Protein AF-A0A0J7JWN8-F1 (afdb_monomer)

pLDDT: mean 95.34, std 2.73, range [83.12, 98.44]

Mean predicted aligned error: 2.61 Å

Secondary structure (DSSP, 8-state):
--SSSS-EEETTEEEETTEEEEE-TTS-EEETTEEE---HHHHHHHH-SS--TTT--HHHHHHHHHHHHHH-TTBGGG-TTSPB---SSHHIIIIIHHH-

Nearest PDB structures (foldseek):
  1ghl-assembly1_A  TM=4.687E-01  e=5.878E+00  Phasianus colchicus
  9cf3-assembly1_P  TM=3.376E-01  e=9.950E+00  Parasitella parasitica
  2ayu-assembly1_A-2  TM=2.615E-01  e=9.950E+00  Saccharomyces cerevisiae

Organism: Lasius niger (NCBI:txid67767)

Radius of gyration: 12.56 Å; Cα contacts (8 Å, |Δi|>4): 158; chains: 1; bounding box: 28×31×26 Å

Solvent-accessible surface area (backbone atoms only — not comparable to full-atom values): 5640 Å² total; per-residue (Å²): 115,14,89,80,70,22,60,47,82,52,98,92,42,44,20,41,62,72,25,47,38,51,67,51,97,84,52,27,38,30,49,61,93,45,80,41,85,55,41,72,20,41,52,35,62,41,39,35,46,73,53,64,77,88,62,39,50,74,66,33,51,55,52,48,40,54,48,36,68,73,24,19,44,54,19,40,94,36,33,84,89,42,59,70,59,79,59,93,48,62,41,39,62,74,49,50,60,80,57,110

Sequence (100 aa):
MDNVYGVYLGDDGTRLDDKKFDVDVDDAIIIGDVRYIGTPGLYELIFKRIPDDLVYTGNDKLTYRGILLKTNAHKRDHKATMPVLGNKGHKYKYVIAPLL

InterPro domains:
  IPR058520 Domain of unknown function DUF8207 [PF26634] (1-100)

Foldseek 3Di:
DDPQQAWDQDPVGIARAQWHWDADPQRWIDTHNDTHRNAQQLCQLRHDQARDPVRHDPVSLLVVLVVCQVQVSQFVNSDPPGDGPDDPGNSRPPRVVVSD

Structure (mmCIF, N/CA/C/O backbone):
data_AF-A0A0J7JWN8-F1
#
_entry.id   AF-A0A0J7JWN8-F1
#
loop_
_atom_site.group_PDB
_atom_site.id
_atom_site.type_symbol
_atom_site.label_atom_id
_atom_site.label_alt_id
_atom_site.label_comp_id
_atom_site.label_asym_id
_atom_site.label_entity_id
_atom_site.label_seq_id
_atom_site.pdbx_PDB_ins_code
_atom_site.Cartn_x
_atom_site.Cartn_y
_atom_site.Cartn_z
_atom_site.occupancy
_atom_site.B_iso_or_equiv
_atom_site.auth_seq_id
_atom_site.auth_comp_id
_atom_site.auth_asym_id
_atom_site.auth_atom_id
_atom_site.pdbx_PDB_model_num
ATOM 1 N N . MET A 1 1 ? 11.223 -0.725 7.385 1.00 83.12 1 MET A N 1
ATOM 2 C CA . MET A 1 1 ? 9.893 -1.355 7.397 1.00 83.12 1 MET A CA 1
ATOM 3 C C . MET A 1 1 ? 8.862 -0.333 7.840 1.00 83.12 1 MET A C 1
ATOM 5 O O . MET A 1 1 ? 9.191 0.526 8.657 1.00 83.12 1 MET A O 1
ATOM 9 N N . ASP A 1 2 ? 7.667 -0.380 7.269 1.00 91.88 2 ASP A N 1
ATOM 10 C CA . ASP A 1 2 ? 6.491 0.318 7.774 1.00 91.88 2 ASP A CA 1
ATOM 11 C C . ASP A 1 2 ? 5.710 -0.590 8.717 1.00 91.88 2 ASP A C 1
ATOM 13 O O . ASP A 1 2 ? 5.308 -1.676 8.322 1.00 91.88 2 ASP A O 1
ATOM 17 N N . ASN A 1 3 ? 5.482 -0.118 9.938 1.00 90.56 3 ASN A N 1
ATOM 18 C CA . ASN A 1 3 ? 4.756 -0.864 10.964 1.00 90.56 3 ASN A CA 1
ATOM 19 C C . ASN A 1 3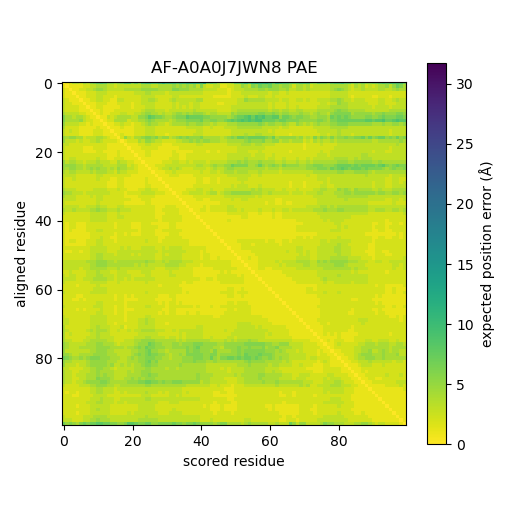 ? 3.332 -0.316 11.165 1.00 90.56 3 ASN A C 1
ATOM 21 O O . ASN A 1 3 ? 2.672 -0.699 12.124 1.00 90.56 3 ASN A O 1
ATOM 25 N N . VAL A 1 4 ? 2.892 0.640 10.333 1.00 92.69 4 VAL A N 1
ATOM 26 C CA . VAL A 1 4 ? 1.551 1.244 10.409 1.00 92.69 4 VAL A CA 1
ATOM 27 C C . VAL A 1 4 ? 0.671 0.779 9.253 1.00 92.69 4 VAL A C 1
ATOM 29 O O . VAL A 1 4 ? -0.460 0.383 9.494 1.00 92.69 4 VAL A O 1
ATOM 32 N N . TYR A 1 5 ? 1.182 0.827 8.019 1.00 94.00 5 TYR A N 1
ATOM 33 C CA . TYR A 1 5 ? 0.447 0.434 6.803 1.00 94.00 5 TYR A CA 1
ATOM 34 C C . TYR A 1 5 ? 1.184 -0.621 5.969 1.00 94.00 5 TYR A C 1
ATOM 36 O O . TYR A 1 5 ? 0.885 -0.803 4.786 1.00 94.00 5 TYR A O 1
ATOM 44 N N . GLY A 1 6 ? 2.235 -1.212 6.536 1.00 93.62 6 GLY A N 1
ATOM 45 C CA . GLY A 1 6 ? 3.035 -2.241 5.886 1.00 93.62 6 GLY A CA 1
ATOM 46 C C . GLY A 1 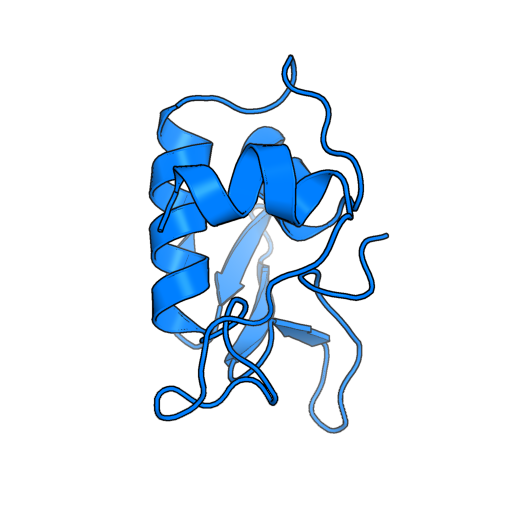6 ? 2.661 -3.636 6.360 1.00 93.62 6 GLY A C 1
ATOM 47 O O . GLY A 1 6 ? 1.823 -3.812 7.244 1.00 93.62 6 GLY A O 1
ATOM 48 N N . VAL A 1 7 ? 3.312 -4.633 5.767 1.00 95.31 7 VAL A N 1
ATOM 49 C CA . VAL A 1 7 ? 3.116 -6.026 6.167 1.00 95.31 7 VAL A CA 1
ATOM 50 C C . VAL A 1 7 ? 3.655 -6.288 7.572 1.00 95.31 7 VAL A C 1
ATOM 52 O O . VAL A 1 7 ? 4.660 -5.708 7.991 1.00 95.31 7 VAL A O 1
ATOM 55 N N . TYR A 1 8 ? 3.021 -7.216 8.278 1.00 93.31 8 TYR A N 1
ATOM 56 C CA . TYR A 1 8 ? 3.437 -7.656 9.606 1.00 93.31 8 TYR A CA 1
ATOM 57 C C . TYR A 1 8 ? 3.265 -9.169 9.760 1.00 93.31 8 TYR A C 1
ATOM 59 O O . TYR A 1 8 ? 2.556 -9.809 8.985 1.00 93.31 8 TYR A O 1
ATOM 67 N N . LEU A 1 9 ? 3.937 -9.756 10.751 1.00 93.25 9 LEU A N 1
ATOM 68 C CA . LEU A 1 9 ? 3.751 -11.162 11.106 1.00 93.25 9 LEU A CA 1
ATOM 69 C C . LEU A 1 9 ? 2.546 -11.280 12.047 1.00 93.25 9 LEU A C 1
ATOM 71 O O . LEU A 1 9 ? 2.566 -10.709 13.136 1.00 93.25 9 LEU A O 1
ATOM 75 N N . GLY A 1 10 ? 1.502 -11.975 11.604 1.00 89.38 10 GLY A N 1
ATOM 76 C CA . GLY A 1 10 ? 0.349 -12.350 12.418 1.00 89.38 10 GLY A CA 1
ATOM 77 C C . GLY A 1 10 ? 0.381 -13.829 12.803 1.00 89.38 10 GLY A C 1
ATOM 78 O O . GLY A 1 10 ? 1.301 -14.563 12.442 1.00 89.38 10 GLY A O 1
ATOM 79 N N . ASP A 1 11 ? -0.658 -14.272 13.509 1.00 89.12 11 ASP A N 1
ATOM 80 C CA . ASP A 1 11 ? -0.752 -15.639 14.042 1.00 89.12 11 ASP A CA 1
ATOM 81 C C . ASP A 1 11 ? -0.811 -16.720 12.947 1.00 89.12 11 ASP A C 1
ATOM 83 O O . ASP A 1 11 ? -0.411 -17.860 13.171 1.00 89.12 11 ASP A O 1
ATOM 87 N N . ASP A 1 12 ? -1.301 -16.371 11.754 1.00 91.69 12 ASP A N 1
ATOM 88 C CA . ASP A 1 12 ? -1.492 -17.279 10.618 1.00 91.69 12 ASP A CA 1
ATOM 89 C C . ASP A 1 12 ? -0.539 -17.014 9.439 1.00 91.69 12 ASP A C 1
ATOM 91 O O . ASP A 1 12 ? -0.793 -17.487 8.324 1.00 91.69 12 ASP A O 1
ATOM 95 N N . GLY A 1 13 ? 0.548 -16.274 9.687 1.00 93.38 13 GLY A N 1
ATOM 96 C CA . GLY A 1 13 ? 1.586 -15.947 8.709 1.00 93.38 13 GLY A CA 1
ATOM 97 C C . GLY A 1 13 ? 1.767 -14.445 8.494 1.00 93.38 13 GLY A C 1
ATOM 98 O O . GLY A 1 13 ? 1.330 -13.617 9.294 1.00 93.38 13 GLY A O 1
ATOM 99 N N . THR A 1 14 ? 2.451 -14.072 7.413 1.00 95.62 14 THR A N 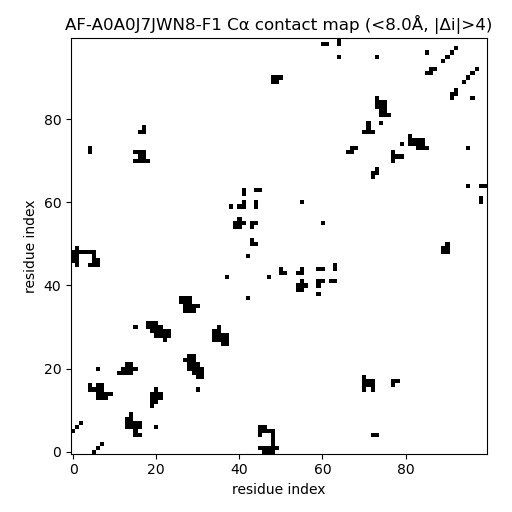1
ATOM 100 C CA . THR A 1 14 ? 2.598 -12.664 7.028 1.00 95.62 14 THR A CA 1
ATOM 101 C C . THR A 1 14 ? 1.262 -12.115 6.537 1.00 95.62 14 THR A C 1
ATOM 103 O O . THR A 1 14 ? 0.508 -12.774 5.819 1.00 95.62 14 THR A O 1
ATOM 106 N N . ARG A 1 15 ? 0.939 -10.894 6.953 1.00 94.75 15 ARG A N 1
ATOM 107 C CA . ARG A 1 15 ? -0.341 -10.250 6.678 1.00 94.75 15 ARG A CA 1
ATOM 108 C C . ARG A 1 15 ? -0.141 -8.847 6.155 1.00 94.75 15 ARG A C 1
ATOM 110 O O . ARG A 1 15 ? 0.788 -8.150 6.560 1.00 94.75 15 ARG A O 1
ATOM 117 N N . LEU A 1 16 ? -1.071 -8.436 5.307 1.00 95.00 16 LEU A N 1
ATOM 118 C CA . LEU A 1 16 ? -1.353 -7.038 5.039 1.00 95.00 16 LEU A CA 1
ATOM 119 C C . LEU A 1 16 ? -2.778 -6.800 5.528 1.00 95.00 16 LEU A C 1
ATOM 121 O O . LEU A 1 16 ? -3.754 -7.078 4.827 1.00 95.00 16 LEU A O 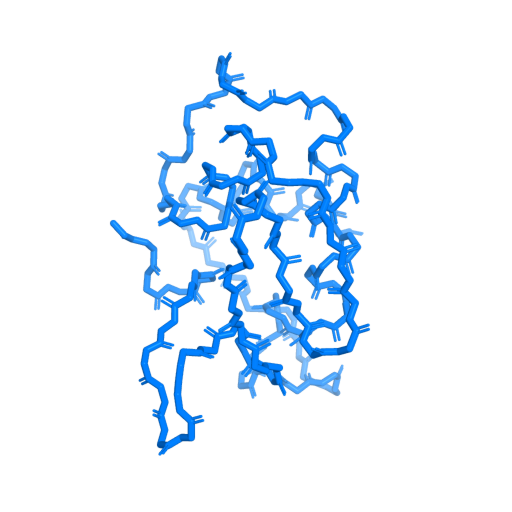1
ATOM 125 N N . ASP A 1 17 ? -2.859 -6.363 6.783 1.00 90.75 17 ASP A N 1
ATOM 126 C CA . ASP A 1 17 ? -4.106 -6.054 7.479 1.00 90.75 17 ASP A CA 1
ATOM 127 C C . ASP A 1 17 ? -5.065 -7.259 7.558 1.00 90.75 17 ASP A C 1
ATOM 129 O O . ASP A 1 17 ? -4.737 -8.316 8.117 1.00 90.75 17 ASP A O 1
ATOM 133 N N . ASP A 1 18 ? -6.275 -7.131 7.004 1.00 91.00 18 ASP A N 1
ATOM 134 C CA . ASP A 1 18 ? -7.305 -8.167 7.068 1.00 91.00 18 ASP A CA 1
ATOM 135 C C . ASP A 1 18 ? -7.066 -9.345 6.097 1.00 91.00 18 ASP A C 1
ATOM 137 O O . ASP A 1 18 ? -7.779 -10.353 6.174 1.00 91.00 18 ASP A O 1
ATOM 141 N N . LYS A 1 19 ? -6.015 -9.292 5.259 1.00 95.69 19 LYS A N 1
ATOM 142 C CA . LYS A 1 19 ? -5.627 -10.367 4.328 1.00 95.69 19 LYS A CA 1
ATOM 143 C C . LYS A 1 19 ? -4.256 -10.965 4.638 1.00 95.69 19 LYS A C 1
ATOM 145 O O . LYS A 1 19 ? -3.350 -10.296 5.134 1.00 95.69 19 LYS A O 1
ATOM 150 N N . LYS A 1 20 ? -4.094 -12.238 4.267 1.00 96.44 20 LYS A N 1
ATOM 151 C CA . LYS A 1 20 ? -2.780 -12.885 4.170 1.00 96.44 20 LYS A CA 1
ATOM 152 C C . LYS A 1 20 ? -1.965 -12.236 3.059 1.00 96.44 20 LYS A C 1
ATOM 154 O O . LYS A 1 20 ? -2.530 -11.859 2.033 1.00 96.44 20 LYS A O 1
ATOM 159 N N . PHE A 1 21 ? -0.668 -12.118 3.287 1.00 96.94 21 PHE A N 1
ATOM 160 C CA . PHE A 1 21 ? 0.299 -11.610 2.330 1.00 96.94 21 PHE A CA 1
ATOM 161 C C . PHE A 1 21 ? 1.347 -12.689 2.075 1.00 96.94 21 PHE A C 1
ATOM 163 O O . PHE A 1 21 ? 1.875 -13.261 3.028 1.00 96.94 21 PHE A O 1
ATOM 170 N N . ASP A 1 22 ? 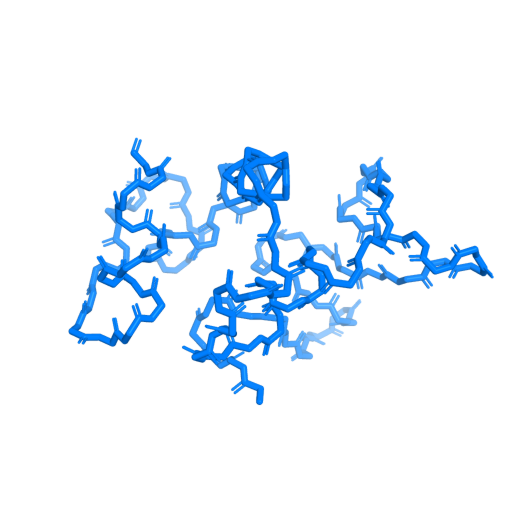1.668 -12.922 0.810 1.00 97.12 22 ASP A N 1
ATOM 171 C CA . ASP A 1 22 ? 2.733 -13.828 0.393 1.00 97.12 22 ASP A CA 1
ATOM 172 C C . ASP A 1 22 ? 3.427 -13.304 -0.873 1.00 97.12 22 ASP A C 1
ATOM 174 O O . ASP A 1 22 ? 2.945 -12.372 -1.527 1.00 97.12 22 ASP A O 1
ATOM 178 N N . VAL A 1 23 ? 4.566 -13.897 -1.211 1.00 96.62 23 VAL A N 1
ATOM 179 C CA . VAL A 1 23 ? 5.294 -13.656 -2.458 1.00 96.62 23 VAL A CA 1
ATOM 180 C C . VAL A 1 23 ? 5.536 -15.001 -3.126 1.00 96.62 23 VAL A C 1
ATOM 182 O O . VAL A 1 23 ? 6.089 -15.908 -2.508 1.00 96.62 23 VAL A O 1
ATOM 185 N N . ASP A 1 24 ? 5.093 -15.144 -4.373 1.00 95.44 24 ASP A N 1
ATOM 186 C CA . ASP A 1 24 ? 5.281 -16.390 -5.112 1.00 95.44 24 ASP A CA 1
ATOM 187 C C . ASP A 1 24 ? 6.679 -16.504 -5.746 1.00 95.44 24 ASP A C 1
ATOM 189 O O . ASP A 1 24 ? 7.540 -15.639 -5.598 1.00 95.44 24 ASP A O 1
ATOM 193 N N . VAL A 1 25 ? 6.913 -17.611 -6.454 1.00 94.19 25 VAL A N 1
ATOM 194 C CA . VAL A 1 25 ? 8.208 -17.928 -7.078 1.00 94.19 25 VAL A CA 1
ATOM 195 C C . VAL A 1 25 ? 8.610 -16.987 -8.220 1.00 94.19 25 VAL A C 1
ATOM 197 O O . VAL A 1 25 ? 9.783 -16.975 -8.583 1.00 94.19 25 VAL A O 1
ATOM 200 N N . ASP A 1 26 ? 7.671 -16.215 -8.774 1.00 95.25 26 ASP A N 1
ATOM 201 C CA . ASP A 1 26 ? 7.923 -15.224 -9.828 1.00 95.25 26 ASP A CA 1
ATOM 202 C C . ASP A 1 26 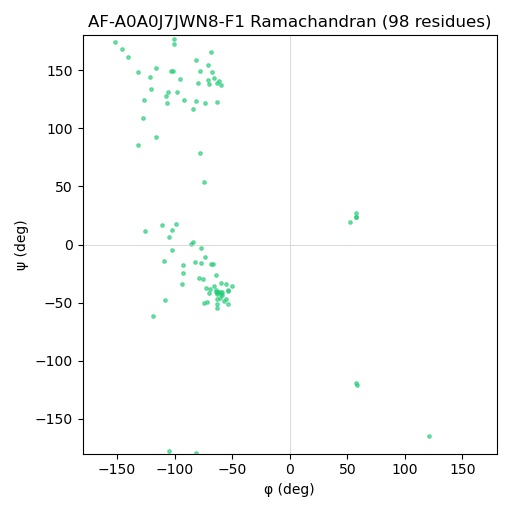? 8.041 -13.800 -9.246 1.00 95.25 26 ASP A C 1
ATOM 204 O O . ASP A 1 26 ? 7.853 -12.816 -9.968 1.00 95.25 26 ASP A O 1
ATOM 208 N N . ASP A 1 27 ? 8.269 -13.680 -7.934 1.00 94.75 27 ASP A N 1
ATOM 209 C CA . ASP A 1 27 ? 8.224 -12.427 -7.176 1.00 94.75 27 ASP A CA 1
ATOM 210 C C . ASP A 1 27 ? 6.867 -11.702 -7.274 1.00 94.75 27 ASP A C 1
ATOM 212 O O . ASP A 1 27 ? 6.778 -10.490 -7.081 1.00 94.75 27 ASP A O 1
ATOM 216 N N . ALA A 1 28 ? 5.768 -12.402 -7.576 1.00 97.19 28 ALA A N 1
ATOM 217 C CA . ALA A 1 28 ? 4.450 -11.782 -7.587 1.00 97.19 28 ALA A CA 1
ATOM 218 C C . ALA A 1 28 ? 3.905 -11.652 -6.161 1.00 97.19 28 ALA A C 1
ATOM 220 O O . ALA A 1 28 ? 3.996 -12.568 -5.344 1.00 97.19 28 ALA A O 1
ATOM 221 N N . ILE A 1 29 ? 3.273 -10.516 -5.875 1.00 97.56 29 ILE A N 1
ATOM 222 C CA . ILE A 1 29 ? 2.654 -10.251 -4.576 1.00 97.56 29 ILE A CA 1
ATOM 223 C C . ILE A 1 29 ? 1.279 -10.919 -4.535 1.00 97.56 29 ILE A C 1
ATOM 225 O O . ILE A 1 29 ? 0.414 -10.622 -5.364 1.00 97.56 29 ILE A O 1
ATOM 229 N N . ILE A 1 30 ? 1.052 -11.777 -3.543 1.00 97.69 30 ILE A N 1
ATOM 230 C CA . ILE A 1 30 ? -0.228 -12.441 -3.293 1.00 97.69 30 ILE A CA 1
ATOM 231 C C . ILE A 1 30 ? -0.875 -11.819 -2.058 1.00 97.69 30 ILE A C 1
ATOM 233 O O . ILE A 1 30 ? -0.292 -11.806 -0.976 1.00 97.69 30 ILE A O 1
ATOM 237 N N . ILE A 1 31 ? -2.087 -11.282 -2.207 1.00 96.81 31 ILE A N 1
ATOM 238 C CA . ILE A 1 31 ? -2.853 -10.687 -1.104 1.00 96.81 31 ILE A CA 1
ATOM 239 C C . ILE A 1 31 ? -4.240 -11.319 -1.075 1.00 96.81 31 ILE A C 1
ATOM 241 O O . ILE A 1 31 ? -5.074 -11.070 -1.951 1.00 96.81 31 ILE A O 1
ATOM 245 N N . GLY A 1 32 ? -4.489 -12.146 -0.058 1.00 94.69 32 GLY A N 1
ATOM 246 C CA . GLY A 1 32 ? -5.618 -13.075 -0.062 1.00 94.69 32 GLY A CA 1
ATOM 247 C C . GLY A 1 32 ? -5.528 -13.993 -1.282 1.00 94.69 32 GLY A C 1
ATOM 248 O O . GLY A 1 32 ? -4.526 -14.675 -1.456 1.00 94.69 32 GLY A O 1
ATOM 249 N N . ASP A 1 33 ? -6.536 -13.942 -2.151 1.00 94.19 33 ASP A N 1
ATOM 250 C CA . ASP A 1 33 ? -6.602 -14.751 -3.378 1.00 94.19 33 ASP A CA 1
ATOM 251 C C . ASP A 1 33 ? -6.242 -13.948 -4.645 1.00 94.19 33 ASP A C 1
ATOM 253 O O . ASP A 1 33 ? -6.522 -14.369 -5.768 1.00 94.19 33 ASP A O 1
ATOM 257 N N . VAL A 1 34 ? -5.680 -12.743 -4.488 1.00 96.25 34 VAL A N 1
ATOM 258 C CA . VAL A 1 34 ? -5.366 -11.844 -5.606 1.00 96.25 34 VAL A CA 1
ATOM 259 C C . VAL A 1 34 ? -3.862 -11.786 -5.831 1.00 96.25 34 VAL A C 1
ATOM 261 O O . VAL A 1 34 ? -3.107 -11.461 -4.918 1.00 96.25 34 VAL A O 1
ATOM 264 N N . ARG A 1 35 ? -3.451 -12.032 -7.078 1.00 97.12 35 ARG A N 1
ATOM 265 C CA . ARG A 1 35 ? -2.065 -11.933 -7.542 1.00 97.12 35 ARG A CA 1
ATOM 266 C C . ARG A 1 35 ? -1.802 -10.592 -8.225 1.00 97.12 35 ARG A C 1
ATOM 268 O O . ARG A 1 35 ? -2.551 -10.191 -9.117 1.00 97.12 35 ARG A O 1
ATOM 275 N N . TYR A 1 36 ? -0.721 -9.931 -7.835 1.00 97.38 36 TYR A N 1
ATOM 276 C CA . TYR A 1 36 ? -0.246 -8.662 -8.380 1.00 97.38 36 TYR A CA 1
ATOM 277 C C . TYR A 1 36 ? 1.167 -8.827 -8.932 1.00 97.38 36 TYR A C 1
ATOM 279 O O . TYR A 1 36 ? 1.985 -9.532 -8.348 1.00 97.38 36 TYR A O 1
ATOM 287 N N . ILE A 1 37 ? 1.479 -8.135 -10.029 1.00 96.69 37 ILE A N 1
ATOM 288 C CA . ILE A 1 37 ? 2.851 -8.077 -10.546 1.00 96.69 37 ILE A CA 1
ATOM 289 C C . ILE A 1 37 ? 3.732 -7.389 -9.495 1.00 96.69 37 ILE A C 1
ATOM 291 O O . ILE A 1 37 ? 3.450 -6.254 -9.106 1.00 96.69 37 ILE A O 1
ATOM 295 N N . GLY A 1 38 ? 4.787 -8.065 -9.038 1.00 96.12 38 GLY A N 1
ATOM 296 C CA . GLY A 1 38 ? 5.721 -7.535 -8.047 1.00 96.12 38 GLY A CA 1
ATOM 297 C C . GLY A 1 38 ? 6.716 -6.553 -8.645 1.00 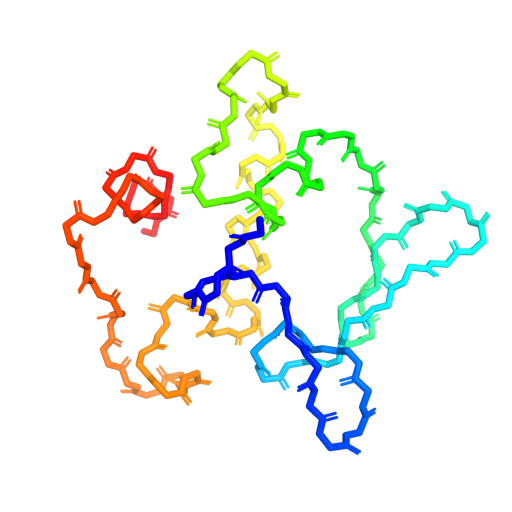96.12 38 GLY A C 1
ATOM 298 O O . GLY A 1 38 ? 7.866 -6.886 -8.911 1.00 96.12 38 GLY A O 1
ATOM 299 N N . THR A 1 39 ? 6.284 -5.315 -8.870 1.00 98.06 39 THR A N 1
ATOM 300 C CA . THR A 1 39 ? 7.191 -4.250 -9.309 1.00 98.06 39 THR A CA 1
ATOM 301 C C . THR A 1 39 ? 8.005 -3.717 -8.122 1.00 98.06 39 THR A C 1
ATOM 303 O O . THR A 1 39 ? 7.487 -3.658 -7.000 1.00 98.06 39 THR A O 1
ATOM 306 N N . PRO A 1 40 ? 9.246 -3.235 -8.335 1.00 97.69 40 PRO A N 1
ATOM 307 C CA . PRO A 1 40 ? 10.010 -2.561 -7.282 1.00 97.69 40 PRO A CA 1
ATOM 308 C C . PRO A 1 40 ? 9.233 -1.404 -6.636 1.00 97.69 40 PRO A C 1
ATOM 310 O O . PRO A 1 40 ? 9.249 -1.249 -5.417 1.00 97.69 40 PRO A O 1
ATOM 313 N N . GLY A 1 41 ? 8.485 -0.644 -7.443 1.00 98.31 41 GLY A N 1
ATOM 314 C CA . GLY A 1 41 ? 7.618 0.438 -6.980 1.00 98.31 41 GLY A CA 1
ATOM 315 C C . GLY A 1 41 ? 6.482 -0.023 -6.068 1.00 98.31 41 GLY A C 1
ATOM 316 O O . GLY A 1 41 ? 6.194 0.623 -5.060 1.00 98.31 41 GLY A O 1
ATOM 317 N N . LEU A 1 42 ? 5.844 -1.154 -6.376 1.00 98.12 42 LEU A N 1
ATOM 318 C CA . LEU A 1 42 ? 4.780 -1.695 -5.535 1.00 98.12 42 LEU A CA 1
ATOM 319 C C . LEU A 1 42 ? 5.332 -2.236 -4.209 1.00 98.12 42 LEU A C 1
ATOM 321 O O . LEU A 1 42 ? 4.760 -1.956 -3.153 1.00 98.12 42 LEU A O 1
ATOM 325 N N . TYR A 1 43 ? 6.472 -2.933 -4.239 1.00 97.81 43 TYR A N 1
ATOM 326 C CA . TYR A 1 43 ? 7.182 -3.346 -3.024 1.00 97.81 43 TYR A CA 1
ATOM 327 C C . TYR A 1 43 ? 7.572 -2.144 -2.156 1.00 97.81 43 TYR A C 1
ATOM 329 O O . TYR A 1 43 ? 7.357 -2.163 -0.942 1.00 97.81 43 TYR A O 1
ATOM 337 N N . GLU A 1 44 ? 8.083 -1.072 -2.762 1.00 97.94 44 GLU A N 1
ATOM 338 C CA . GLU A 1 44 ? 8.435 0.166 -2.065 1.00 97.94 44 GLU A CA 1
ATOM 339 C C . GLU A 1 44 ? 7.221 0.743 -1.312 1.00 97.94 44 GLU A C 1
ATOM 341 O O . GLU A 1 44 ? 7.296 1.018 -0.109 1.00 97.94 44 GLU A O 1
ATOM 346 N N . LEU A 1 45 ? 6.069 0.838 -1.986 1.00 97.94 45 LEU A N 1
ATOM 347 C CA . LEU A 1 45 ? 4.826 1.353 -1.403 1.00 97.94 45 LEU A CA 1
ATOM 348 C C . LEU A 1 45 ? 4.277 0.463 -0.280 1.00 97.94 45 LEU A C 1
ATOM 350 O O . LEU A 1 45 ? 3.762 0.985 0.711 1.00 97.94 45 LEU A O 1
ATOM 354 N N . ILE A 1 46 ? 4.407 -0.860 -0.383 1.00 97.12 46 ILE A N 1
ATOM 355 C CA . ILE A 1 46 ? 3.935 -1.790 0.651 1.00 97.12 46 ILE A CA 1
ATOM 356 C C . ILE A 1 46 ? 4.865 -1.762 1.871 1.00 97.12 46 ILE A C 1
ATOM 358 O O . ILE A 1 46 ? 4.407 -1.563 2.996 1.00 97.12 46 ILE A O 1
ATOM 362 N N . P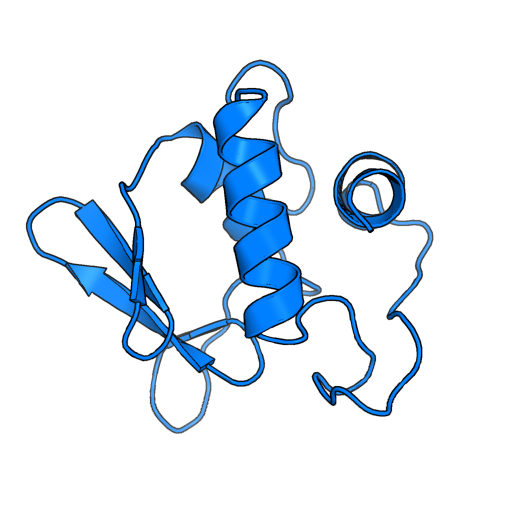HE A 1 47 ? 6.177 -1.893 1.676 1.00 96.38 47 PHE A N 1
ATOM 363 C CA . PHE A 1 47 ? 7.113 -2.189 2.764 1.00 96.38 47 PHE A CA 1
ATOM 364 C C . PHE A 1 47 ? 7.750 -0.965 3.425 1.00 96.38 47 PHE A C 1
ATOM 366 O O . PHE A 1 47 ? 8.213 -1.060 4.572 1.00 96.38 47 PHE A O 1
ATOM 373 N N . LYS A 1 48 ? 7.843 0.182 2.741 1.00 97.38 48 LYS A N 1
ATOM 374 C CA . LYS A 1 48 ? 8.541 1.351 3.291 1.00 97.38 48 LYS A CA 1
ATOM 375 C C . LYS A 1 48 ? 7.595 2.316 3.978 1.00 97.38 48 LYS A C 1
ATOM 377 O O . LYS A 1 48 ? 6.483 2.580 3.533 1.00 97.38 48 LYS A O 1
ATOM 382 N N . ARG A 1 49 ? 8.089 2.883 5.081 1.00 95.94 49 ARG A N 1
ATOM 383 C CA . ARG A 1 49 ? 7.427 3.955 5.842 1.00 95.94 49 ARG A CA 1
ATOM 384 C C . ARG A 1 49 ? 7.605 5.319 5.173 1.00 95.94 49 ARG A C 1
ATOM 386 O O . ARG A 1 49 ? 6.791 6.218 5.352 1.00 95.94 49 ARG A O 1
ATOM 393 N N . ILE A 1 50 ? 8.713 5.482 4.460 1.00 97.25 50 ILE A N 1
ATOM 394 C CA . ILE A 1 50 ? 9.066 6.664 3.680 1.00 97.25 50 ILE A CA 1
ATOM 395 C C . ILE A 1 50 ? 9.499 6.104 2.324 1.00 97.25 50 ILE A C 1
ATOM 397 O O . ILE A 1 50 ? 10.665 5.739 2.199 1.00 97.25 50 ILE A O 1
ATOM 401 N N . PRO A 1 51 ? 8.549 5.872 1.401 1.00 97.06 51 PRO A N 1
ATOM 402 C CA . PRO A 1 51 ? 8.875 5.354 0.082 1.00 97.06 51 PRO A CA 1
ATOM 403 C C . PRO A 1 51 ? 9.582 6.428 -0.750 1.00 97.06 51 PRO A C 1
ATOM 405 O O . PRO A 1 51 ? 9.205 7.600 -0.674 1.00 97.06 51 PRO A O 1
ATOM 408 N N . ASP A 1 52 ? 10.573 6.015 -1.532 1.00 97.25 52 ASP A N 1
ATOM 409 C CA . ASP A 1 52 ? 11.263 6.845 -2.518 1.00 97.25 52 ASP A CA 1
ATOM 410 C C . ASP A 1 52 ? 10.352 7.084 -3.734 1.00 97.25 52 ASP A C 1
ATOM 412 O O . ASP A 1 52 ? 9.870 6.142 -4.371 1.00 97.25 52 ASP A O 1
ATOM 416 N N . ASP A 1 53 ? 10.072 8.353 -4.036 1.00 94.94 53 ASP A N 1
ATOM 417 C CA . ASP A 1 53 ? 9.177 8.753 -5.122 1.00 94.94 53 ASP A CA 1
ATOM 418 C C . ASP A 1 53 ? 9.775 8.575 -6.519 1.00 94.94 53 ASP A C 1
ATOM 420 O O . ASP A 1 53 ? 9.031 8.609 -7.500 1.00 94.94 53 ASP A O 1
ATOM 424 N N . LEU A 1 54 ? 11.076 8.293 -6.607 1.00 97.25 54 LEU A N 1
ATOM 425 C CA . LEU A 1 54 ? 11.758 7.934 -7.847 1.00 97.25 54 LEU A CA 1
ATOM 426 C C . LEU A 1 54 ? 11.600 6.448 -8.207 1.00 97.25 54 LEU A C 1
ATOM 428 O O . LEU A 1 54 ? 11.885 6.065 -9.342 1.00 97.25 54 LEU A O 1
ATOM 432 N N . VAL A 1 55 ? 11.157 5.605 -7.265 1.00 98.00 55 VAL A N 1
ATOM 433 C CA . VAL A 1 55 ? 11.089 4.141 -7.441 1.00 98.00 55 VAL A CA 1
ATOM 434 C C . VAL A 1 55 ? 9.720 3.670 -7.936 1.00 98.00 55 VAL A C 1
ATOM 436 O O . VAL A 1 55 ? 9.645 2.698 -8.688 1.00 98.00 55 VAL A O 1
ATOM 439 N N . TYR A 1 56 ? 8.631 4.331 -7.531 1.00 97.94 56 TYR A N 1
ATOM 440 C CA . TYR A 1 56 ? 7.272 3.922 -7.893 1.00 97.94 56 TYR A CA 1
ATOM 441 C C . TYR A 1 56 ? 6.658 4.787 -8.997 1.00 97.94 56 TYR A C 1
ATOM 443 O O . TYR A 1 56 ? 6.879 5.990 -9.108 1.00 97.94 56 TYR A O 1
ATOM 451 N N . THR A 1 57 ? 5.794 4.170 -9.794 1.00 98.12 57 THR A N 1
ATOM 452 C CA . THR A 1 57 ? 5.089 4.807 -10.908 1.00 98.12 57 THR A CA 1
ATOM 453 C C . THR A 1 57 ? 3.647 5.178 -10.547 1.00 98.12 57 THR A C 1
ATOM 455 O O . THR A 1 57 ? 3.102 4.793 -9.508 1.00 98.12 57 THR A O 1
ATOM 458 N N . GLY A 1 58 ? 2.970 5.902 -11.445 1.00 97.81 58 GLY A N 1
ATOM 459 C CA . GLY A 1 58 ? 1.525 6.134 -11.335 1.00 97.81 58 GLY A CA 1
ATOM 460 C C . GLY A 1 58 ? 0.706 4.835 -11.347 1.00 97.81 58 GLY A C 1
ATOM 461 O O . GLY A 1 58 ? -0.296 4.739 -10.641 1.00 97.81 58 GLY A O 1
ATOM 462 N N . ASN A 1 59 ? 1.152 3.812 -12.083 1.00 98.06 59 ASN A N 1
ATOM 463 C CA . ASN A 1 59 ? 0.483 2.512 -12.103 1.00 98.06 59 ASN A CA 1
ATOM 464 C C . ASN A 1 59 ? 0.636 1.767 -10.767 1.00 98.06 59 ASN A C 1
ATOM 466 O O . ASN A 1 59 ? -0.325 1.170 -10.276 1.00 98.06 59 ASN A O 1
ATOM 470 N N . ASP A 1 60 ? 1.808 1.866 -10.135 1.00 98.44 60 ASP A N 1
ATOM 471 C CA . ASP A 1 60 ? 2.037 1.291 -8.805 1.00 98.44 60 ASP A CA 1
ATOM 472 C C . ASP A 1 60 ? 1.143 1.967 -7.761 1.00 98.44 60 ASP A C 1
ATOM 474 O O . ASP A 1 60 ? 0.540 1.287 -6.936 1.00 98.44 60 ASP A O 1
ATOM 478 N N . LYS A 1 61 ? 0.955 3.293 -7.852 1.00 97.94 61 LYS A N 1
ATOM 479 C CA . LYS A 1 61 ? 0.005 4.034 -7.004 1.00 97.94 61 LYS A CA 1
ATOM 480 C C . LYS A 1 61 ? -1.437 3.563 -7.173 1.00 97.94 61 LYS A C 1
ATOM 482 O O . LYS A 1 61 ? -2.131 3.374 -6.175 1.00 97.94 61 LYS A O 1
ATOM 487 N N . LEU A 1 62 ? -1.900 3.384 -8.412 1.00 98.06 62 LEU A N 1
ATOM 488 C CA . LEU A 1 62 ? -3.257 2.895 -8.687 1.00 98.06 62 LEU A CA 1
ATOM 489 C C . LEU A 1 62 ? -3.454 1.472 -8.154 1.00 98.06 62 LEU A C 1
ATOM 491 O O . LEU A 1 62 ? -4.471 1.179 -7.524 1.00 98.06 62 LEU A O 1
ATOM 495 N N . THR A 1 63 ? -2.454 0.614 -8.346 1.00 98.19 63 THR A N 1
ATOM 496 C CA . THR A 1 63 ? -2.455 -0.753 -7.816 1.00 98.19 63 THR A CA 1
ATOM 497 C C . THR A 1 63 ? -2.475 -0.748 -6.288 1.00 98.19 63 THR A C 1
ATOM 499 O O . THR A 1 63 ? -3.321 -1.404 -5.677 1.00 98.19 63 THR A O 1
ATOM 502 N N . TYR A 1 64 ? -1.619 0.062 -5.661 1.00 98.06 64 TYR A N 1
ATOM 503 C CA . TYR A 1 64 ? -1.549 0.210 -4.210 1.00 98.06 64 TYR A CA 1
ATOM 504 C C . TYR A 1 64 ? -2.853 0.760 -3.622 1.00 98.06 64 TYR A C 1
ATOM 506 O O . TYR A 1 64 ? -3.338 0.227 -2.628 1.00 98.06 64 TYR A O 1
ATOM 514 N N . ARG A 1 65 ? -3.502 1.737 -4.272 1.00 97.69 65 ARG A N 1
ATOM 515 C CA . ARG A 1 65 ? -4.855 2.190 -3.901 1.00 97.69 65 ARG A CA 1
ATOM 516 C C . ARG A 1 65 ? -5.848 1.028 -3.879 1.00 97.69 65 ARG A C 1
ATOM 518 O O . ARG A 1 65 ? -6.602 0.884 -2.920 1.00 97.69 65 ARG A O 1
ATOM 525 N N . GLY A 1 66 ? -5.844 0.195 -4.918 1.00 97.00 66 GLY A N 1
ATOM 526 C CA . GLY A 1 66 ? -6.696 -0.992 -4.984 1.00 97.00 66 GLY A CA 1
ATOM 527 C C . GLY A 1 66 ? -6.443 -1.959 -3.826 1.00 97.00 66 GLY A C 1
ATOM 528 O O . GLY A 1 66 ? -7.396 -2.471 -3.242 1.00 97.00 66 GLY A O 1
ATOM 529 N N . ILE A 1 67 ? -5.177 -2.167 -3.456 1.00 97.25 67 ILE A N 1
ATOM 530 C CA . ILE A 1 67 ? -4.788 -2.987 -2.302 1.00 97.25 67 ILE A CA 1
ATOM 531 C C . ILE A 1 67 ? -5.315 -2.375 -0.999 1.00 97.25 67 ILE A C 1
ATOM 533 O O . ILE A 1 67 ? -6.029 -3.058 -0.270 1.00 97.25 67 ILE A O 1
ATOM 537 N N . LEU A 1 68 ? -5.063 -1.084 -0.747 1.00 96.31 68 LEU A N 1
ATOM 538 C CA . LEU A 1 68 ? -5.521 -0.386 0.462 1.00 96.31 68 LEU A CA 1
ATOM 539 C C . LEU A 1 68 ? -7.035 -0.524 0.675 1.00 96.31 68 LEU A C 1
ATOM 541 O O . LEU A 1 68 ? -7.486 -0.674 1.811 1.00 96.31 68 LEU A O 1
ATOM 545 N N . LEU A 1 69 ? -7.817 -0.443 -0.406 1.00 95.19 69 LEU A N 1
ATOM 546 C CA . LEU A 1 69 ? -9.272 -0.594 -0.373 1.00 95.19 69 LEU A CA 1
ATOM 547 C C . LEU A 1 69 ? -9.703 -2.049 -0.147 1.00 95.19 69 LEU A C 1
ATOM 549 O O . LEU A 1 69 ? -10.677 -2.283 0.562 1.00 95.19 69 LEU A O 1
ATOM 553 N N . LYS A 1 70 ? -8.989 -3.024 -0.722 1.00 94.88 70 LYS A N 1
ATOM 554 C CA . LYS A 1 70 ? -9.307 -4.453 -0.581 1.00 94.88 70 LYS A CA 1
ATOM 555 C C . LYS A 1 70 ? -8.935 -5.042 0.780 1.00 94.88 70 LYS A C 1
ATOM 557 O O . LYS A 1 70 ? -9.593 -5.997 1.188 1.00 94.88 70 LYS A O 1
ATOM 562 N N . THR A 1 71 ? -7.904 -4.514 1.441 1.00 94.94 71 THR A N 1
ATOM 563 C CA . THR A 1 71 ? -7.416 -5.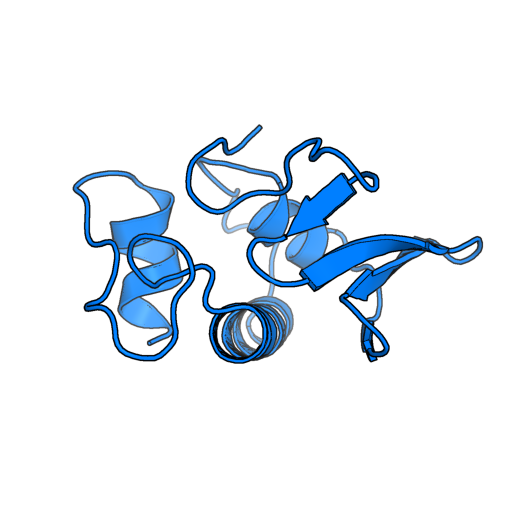025 2.738 1.00 94.94 71 THR A CA 1
ATOM 564 C C . THR A 1 71 ? -7.844 -4.187 3.940 1.00 94.94 71 THR A C 1
ATOM 566 O O . THR A 1 71 ? -7.530 -4.512 5.082 1.00 94.94 71 THR A O 1
ATOM 569 N N . ASN A 1 72 ? -8.506 -3.051 3.697 1.00 94.69 72 ASN A N 1
ATOM 570 C CA . ASN A 1 72 ? -8.821 -2.053 4.720 1.00 94.69 72 ASN A CA 1
ATOM 571 C C . ASN A 1 72 ? -7.589 -1.504 5.469 1.00 94.69 72 ASN A C 1
ATOM 573 O O . ASN A 1 72 ? -7.736 -0.949 6.557 1.00 94.69 72 ASN A O 1
ATOM 577 N N . ALA A 1 73 ? -6.396 -1.562 4.864 1.00 93.69 73 ALA A N 1
ATOM 578 C CA . ALA A 1 73 ? -5.132 -1.073 5.434 1.00 93.69 73 ALA A CA 1
ATOM 579 C C . ALA A 1 73 ? -5.172 0.344 5.986 1.00 93.69 73 ALA A C 1
ATOM 581 O O . ALA A 1 73 ? -4.535 0.714 6.967 1.00 93.69 73 ALA A O 1
ATOM 582 N N . HIS A 1 74 ? -5.936 1.173 5.297 1.00 94.38 74 HIS A N 1
ATOM 583 C CA . HIS A 1 74 ? -6.059 2.579 5.592 1.00 94.38 74 HIS A CA 1
ATOM 584 C C . HIS A 1 74 ? -7.117 2.871 6.664 1.00 94.38 74 HIS A C 1
ATOM 586 O O . HIS A 1 74 ? -7.344 4.040 6.968 1.00 94.38 74 HIS A O 1
ATOM 592 N N . LYS A 1 75 ? -7.804 1.862 7.212 1.00 95.38 75 LYS A N 1
ATOM 593 C CA . LYS A 1 75 ? -8.856 2.007 8.225 1.00 95.38 75 LYS A CA 1
ATOM 594 C C . LYS A 1 75 ? -8.327 1.670 9.613 1.00 95.38 75 LYS A C 1
ATOM 596 O O . LYS A 1 75 ? -7.452 0.825 9.769 1.00 95.38 75 LYS A O 1
ATOM 601 N N . ARG A 1 76 ? -8.882 2.309 10.648 1.00 93.06 76 ARG A N 1
ATOM 602 C CA . ARG A 1 76 ? -8.579 1.922 12.036 1.00 93.06 76 ARG A CA 1
ATOM 603 C C . ARG A 1 76 ? -9.009 0.479 12.282 1.00 93.06 76 ARG A C 1
ATOM 605 O O . ARG A 1 76 ? -10.055 0.054 11.792 1.00 93.06 76 ARG A O 1
ATOM 612 N N . ASP A 1 77 ? -8.196 -0.252 13.035 1.00 89.56 77 ASP A N 1
ATOM 613 C CA . ASP A 1 77 ? -8.387 -1.673 13.346 1.00 89.56 77 ASP A CA 1
ATOM 614 C C . ASP A 1 77 ? -8.598 -2.566 12.111 1.00 89.56 77 ASP A C 1
ATOM 616 O O . ASP A 1 77 ? -9.151 -3.656 12.240 1.00 89.56 77 ASP A O 1
ATOM 620 N N . HIS A 1 78 ? -8.213 -2.097 10.916 1.00 87.81 78 HIS A N 1
ATOM 621 C CA . HIS A 1 78 ? -8.356 -2.824 9.651 1.00 87.81 78 HIS A CA 1
ATOM 622 C C . HIS A 1 78 ? -9.803 -3.235 9.328 1.00 87.81 78 HIS A C 1
ATOM 624 O O . HIS A 1 78 ? -10.057 -4.218 8.638 1.00 87.81 78 HIS A O 1
ATOM 630 N N . LYS A 1 79 ? -10.786 -2.485 9.843 1.00 89.44 79 LYS A N 1
ATOM 631 C CA . LYS A 1 79 ? -12.216 -2.772 9.668 1.00 89.44 79 LYS A CA 1
ATOM 632 C C . LYS A 1 79 ? -12.841 -1.808 8.672 1.00 89.44 79 LYS A C 1
ATOM 634 O O . LYS A 1 79 ? -12.747 -0.594 8.834 1.00 89.44 79 LYS A O 1
ATOM 639 N N . ALA A 1 80 ? -13.583 -2.341 7.704 1.00 89.88 80 ALA A N 1
ATOM 640 C CA . ALA A 1 80 ? -14.256 -1.542 6.675 1.00 89.88 80 ALA A CA 1
ATOM 641 C C . ALA A 1 80 ? -15.182 -0.445 7.245 1.00 89.88 80 ALA A C 1
ATOM 643 O O . ALA A 1 80 ? -15.286 0.644 6.679 1.00 89.88 80 ALA A O 1
ATOM 644 N N . THR A 1 81 ? -15.824 -0.713 8.389 1.00 92.44 81 THR A N 1
ATOM 645 C CA . THR A 1 81 ? -16.748 0.212 9.070 1.00 92.44 81 THR A CA 1
ATOM 646 C C . THR A 1 81 ? -16.050 1.330 9.840 1.00 92.44 81 THR A C 1
ATOM 648 O O . THR A 1 81 ? -16.688 2.316 10.204 1.00 92.44 81 THR A O 1
ATOM 651 N N . MET A 1 82 ? -14.750 1.198 10.099 1.00 95.31 82 MET A N 1
ATOM 652 C CA . MET A 1 82 ? -13.999 2.163 10.889 1.00 95.31 82 MET A CA 1
ATOM 653 C C . MET A 1 82 ? -13.578 3.375 10.044 1.00 95.31 82 MET A C 1
ATOM 655 O O . MET A 1 82 ? -13.533 3.311 8.808 1.00 95.31 82 MET A O 1
ATOM 659 N N . PRO A 1 83 ? -13.276 4.522 10.679 1.00 94.69 83 PRO A N 1
ATOM 660 C CA . PRO A 1 83 ? -12.749 5.684 9.973 1.00 94.69 83 PRO A CA 1
ATOM 661 C C . PRO A 1 83 ? -11.330 5.426 9.448 1.00 94.69 83 PRO A C 1
ATOM 663 O O . PRO A 1 83 ? -10.650 4.485 9.860 1.00 94.69 83 PRO A O 1
ATOM 666 N N . VAL A 1 84 ? -10.871 6.300 8.551 1.00 95.12 84 VAL A N 1
ATOM 667 C CA . VAL A 1 84 ? -9.492 6.282 8.041 1.00 95.12 84 VAL A CA 1
ATOM 668 C C . VAL A 1 84 ? -8.499 6.454 9.202 1.00 95.12 84 VAL A C 1
ATOM 670 O O . VAL A 1 84 ? -8.690 7.293 10.088 1.00 95.12 84 VAL A O 1
ATOM 673 N N . LEU A 1 85 ? -7.422 5.668 9.197 1.00 94.75 85 LEU A N 1
ATOM 674 C CA . LEU A 1 85 ? -6.309 5.702 10.148 1.00 94.75 85 LEU A CA 1
ATOM 675 C C . LEU A 1 85 ? -5.392 6.914 9.890 1.00 94.75 85 LEU A C 1
ATOM 677 O O . LEU A 1 85 ? -4.190 6.788 9.732 1.00 94.75 85 LEU A O 1
ATOM 681 N N . GLY A 1 86 ? -5.939 8.128 9.843 1.00 94.88 86 GLY A N 1
ATOM 682 C CA . GLY A 1 86 ? -5.141 9.322 9.561 1.00 94.88 86 GLY A CA 1
ATOM 683 C C . GLY A 1 86 ? -4.068 9.619 10.613 1.00 94.88 86 GLY A C 1
ATOM 684 O O . GLY A 1 86 ? -4.320 9.515 11.814 1.00 94.88 86 GLY A O 1
ATOM 685 N N . ASN A 1 87 ? -2.871 10.024 10.171 1.00 95.25 87 ASN A N 1
ATOM 686 C CA . ASN A 1 87 ? -1.776 10.449 11.051 1.00 95.25 87 ASN A CA 1
ATOM 687 C C . ASN A 1 87 ? -0.836 11.474 10.383 1.00 95.25 87 ASN A C 1
ATOM 689 O O . ASN A 1 87 ? -0.974 11.791 9.210 1.00 95.25 87 ASN A O 1
ATOM 693 N N . LYS A 1 88 ? 0.129 12.030 11.127 1.00 95.69 88 LYS A N 1
ATOM 694 C CA . LYS A 1 88 ? 1.068 13.049 10.604 1.00 95.69 88 LYS A CA 1
ATOM 695 C C . LYS A 1 88 ? 2.286 12.462 9.867 1.00 95.69 88 LYS A C 1
ATOM 697 O O . LYS A 1 88 ? 3.169 13.213 9.462 1.00 95.69 88 LYS A O 1
ATOM 702 N N . GLY A 1 89 ? 2.367 11.139 9.734 1.00 95.81 89 GLY A N 1
ATOM 703 C CA . GLY A 1 89 ? 3.488 10.436 9.119 1.00 95.81 89 GLY A CA 1
ATOM 704 C C . GLY A 1 89 ? 3.562 10.634 7.606 1.00 95.81 89 GLY A C 1
ATOM 705 O O . GLY A 1 89 ? 2.553 10.868 6.939 1.00 95.81 89 GLY A O 1
ATOM 706 N N . HIS A 1 90 ? 4.776 10.497 7.063 1.00 96.25 90 HIS A N 1
ATOM 707 C CA . HIS A 1 90 ? 5.072 10.732 5.647 1.00 96.25 90 HIS A CA 1
ATOM 708 C C . HIS A 1 90 ? 4.163 9.921 4.716 1.00 96.25 90 HIS A C 1
ATOM 710 O O . HIS A 1 90 ? 3.507 10.483 3.842 1.00 96.25 90 HIS A O 1
ATOM 716 N N . LYS A 1 91 ? 4.072 8.606 4.950 1.00 96.06 91 LYS A N 1
ATOM 717 C CA . LYS A 1 91 ? 3.262 7.705 4.126 1.00 96.06 91 LYS A CA 1
ATOM 718 C C . LYS A 1 91 ? 1.788 8.076 4.102 1.00 96.06 91 LYS A C 1
ATOM 720 O O . LYS A 1 91 ? 1.198 8.093 3.029 1.00 96.06 91 LYS A O 1
ATOM 725 N N . TYR A 1 92 ? 1.202 8.439 5.243 1.00 97.44 92 TYR A N 1
ATOM 726 C CA . TYR A 1 92 ? -0.181 8.906 5.237 1.00 97.44 92 TYR A CA 1
ATOM 727 C C . TYR A 1 92 ? -0.322 10.194 4.429 1.00 97.44 92 TYR A C 1
ATOM 729 O O . TYR A 1 92 ? -1.113 10.253 3.495 1.00 97.44 92 TYR A O 1
ATOM 737 N N . LYS A 1 93 ? 0.469 11.214 4.773 1.00 97.38 93 LYS A N 1
ATOM 738 C CA . LYS A 1 93 ? 0.302 12.567 4.242 1.00 97.38 93 LYS A CA 1
ATOM 739 C C . LYS A 1 93 ? 0.524 12.652 2.730 1.00 97.38 93 LYS A C 1
ATOM 741 O O . LYS A 1 93 ? -0.206 13.379 2.065 1.00 97.38 93 LYS A O 1
ATOM 746 N N . TYR A 1 94 ? 1.525 11.946 2.207 1.00 96.69 94 TYR A N 1
ATOM 747 C CA . TYR A 1 94 ? 1.980 12.120 0.823 1.00 96.69 94 TYR A CA 1
ATOM 748 C C . TYR A 1 94 ? 1.649 10.949 -0.102 1.00 96.69 94 TYR A C 1
ATOM 750 O O . TYR A 1 94 ? 1.733 11.106 -1.317 1.00 96.69 94 TYR A O 1
ATOM 758 N N . VAL A 1 95 ? 1.262 9.792 0.444 1.00 96.94 95 VAL A N 1
ATOM 759 C CA . VAL A 1 95 ? 0.931 8.607 -0.360 1.00 96.94 95 VAL A CA 1
ATOM 760 C C . VAL A 1 95 ? -0.512 8.182 -0.139 1.00 96.94 95 VAL A C 1
ATOM 762 O O . VAL A 1 95 ? -1.290 8.221 -1.077 1.00 96.94 95 VAL A O 1
ATOM 765 N N . ILE A 1 96 ? -0.909 7.815 1.079 1.00 96.81 96 ILE A N 1
ATOM 766 C CA . ILE A 1 96 ? -2.232 7.216 1.319 1.00 96.81 96 ILE A CA 1
ATOM 767 C C . ILE A 1 96 ? -3.357 8.247 1.192 1.00 96.81 96 ILE A C 1
ATOM 769 O O . ILE A 1 96 ? -4.314 7.998 0.471 1.00 96.81 96 ILE A O 1
ATOM 773 N N . ALA A 1 97 ? -3.254 9.406 1.849 1.00 97.12 97 ALA A N 1
ATOM 774 C CA . ALA A 1 97 ? -4.318 10.411 1.826 1.00 97.12 97 ALA A CA 1
ATOM 775 C C . ALA A 1 97 ? -4.621 10.942 0.409 1.00 97.12 97 ALA A C 1
ATOM 777 O O . ALA A 1 97 ? -5.796 11.056 0.088 1.00 97.12 97 ALA A O 1
ATOM 778 N N . PRO A 1 98 ? -3.630 11.201 -0.471 1.00 97.00 98 PRO A N 1
ATOM 779 C CA . PRO A 1 98 ? -3.903 11.560 -1.866 1.00 97.00 98 PRO A CA 1
ATOM 780 C C . PRO A 1 98 ? -4.494 10.435 -2.727 1.00 97.00 98 PRO A C 1
ATOM 782 O O . PRO A 1 98 ? -4.982 10.709 -3.821 1.00 97.00 98 PRO A O 1
ATOM 785 N N . LEU A 1 99 ? -4.394 9.175 -2.291 1.00 96.31 99 LEU A N 1
ATOM 786 C CA . LEU A 1 99 ? -4.915 8.026 -3.033 1.00 96.31 99 LEU A CA 1
ATOM 787 C C . LEU A 1 99 ? -6.340 7.643 -2.635 1.00 96.31 99 LEU A C 1
ATOM 789 O O . LEU A 1 99 ? -6.967 6.901 -3.385 1.00 96.31 99 LEU A O 1
ATOM 793 N N . LEU A 1 100 ? -6.852 8.084 -1.488 1.00 91.62 100 LEU A N 1
ATOM 794 C CA . LEU A 1 100 ? -8.198 7.738 -1.018 1.00 91.62 100 LEU A CA 1
ATOM 795 C C . LEU A 1 100 ? -9.213 8.782 -1.472 1.00 91.62 100 LEU A C 1
ATOM 797 O O . LEU A 1 100 ? -10.129 8.366 -2.223 1.00 91.62 100 LEU A O 1
#